Protein AF-A0AAD9X7F6-F1 (afdb_monomer_lite)

Sequence (182 aa):
VAALSLSLPFSQFPSSLPPSSQPSLPLAVQSAAVALYFRLCLRLFVFVCTKLHQLNLSLKECSMAYSQRRDFLFCNYCGTMLNMESKFVRCPLCKFKRNSKEVVGKEISYTVTAEDIRRELGLSLFDAGEDNNIVQWSKVKKACEKCQNPEMHYTTRQTRSADEGQTTHYLCPRCGYQCQES

Secondary structure (DSSP, 8-state):
------PPPP-----------S----HHHHHHHHHHHHHHHHHHHHHHHHHHHHHHHHHHHHHHHHHHTTGGGB-TTT-PBPEE-SSEEE-TTT--EEEGGGTTT-----PPPHHHHHHHTT--S--SS--S-----EEE----TTT--S-EEEEEE--S-TTSPPEEEEE-TTT--EEEE-

Radius of gyration: 34.44 Å; chains: 1; bounding box: 78×62×84 Å

Foldseek 3Di:
DDDDDDDDDDDDDDDDDDDDDDDDDDVVVVVVVVVVVVVVVVVVVVVVVVVVVVVVVVVVVVVVVVCVLPCLQADPPPRAGWDDDPFWIADPPPRDIDGVVSNPPRDDDDDQDPVNVCVVVVVPPPVPDDDPPPQPFDKDQPADPPPRDRIWTKHWADPDDPVDDIKIWIAHPPPRDIDIDD

InterPro domains:
  IPR001222 Zinc finger, TFIIS-type [PF01096] (143-178)
  IPR001222 Zinc finger, TFIIS-type [PS51133] (140-180)
  IPR001222 Zinc finger, TFIIS-type [SM00440] (142-181)
  IPR012164 DNA-directed RNA polymerase subunit/transcription factor S [PTHR11239] (72-180)
  IPR034004 Pol I subunit A12, C-terminal zinc ribbon [cd10507] (136-181)

pLDDT: mean 72.59, std 18.98, range [32.47, 93.56]

Structure (mmCIF, N/CA/C/O backbone):
data_AF-A0AAD9X7F6-F1
#
_entry.id   AF-A0AAD9X7F6-F1
#
loop_
_atom_site.group_PDB
_atom_site.id
_atom_site.type_symbol
_atom_site.label_atom_id
_atom_site.label_alt_id
_atom_site.label_comp_id
_atom_site.label_asym_id
_atom_site.label_entity_id
_atom_site.label_seq_id
_atom_site.pdbx_PDB_ins_code
_atom_site.Cartn_x
_atom_site.Cartn_y
_atom_site.Cartn_z
_atom_site.occupancy
_atom_site.B_iso_or_equiv
_atom_site.auth_seq_id
_atom_site.auth_comp_id
_atom_site.auth_asym_id
_atom_site.auth_atom_id
_atom_site.pdbx_PDB_model_num
ATOM 1 N N . VAL A 1 1 ? 14.625 6.792 22.482 1.00 40.19 1 VAL A N 1
ATOM 2 C CA . VAL A 1 1 ? 16.089 6.748 22.288 1.00 40.19 1 VAL A CA 1
ATOM 3 C C . VAL A 1 1 ? 16.418 7.697 21.153 1.00 40.19 1 VAL A C 1
ATOM 5 O O . VAL A 1 1 ? 16.114 7.388 20.015 1.00 40.19 1 VAL A O 1
ATOM 8 N N . ALA A 1 2 ? 16.906 8.887 21.482 1.00 33.12 2 ALA A N 1
ATOM 9 C CA . ALA A 1 2 ? 17.518 9.818 20.540 1.00 33.12 2 ALA A CA 1
ATOM 10 C C . ALA A 1 2 ? 18.433 10.705 21.385 1.00 33.12 2 ALA A C 1
ATOM 12 O O . ALA A 1 2 ? 17.986 11.645 22.039 1.00 33.12 2 ALA A O 1
ATOM 13 N N . ALA A 1 3 ? 19.687 10.274 21.493 1.00 36.00 3 ALA A N 1
ATOM 14 C CA . ALA A 1 3 ? 20.748 11.003 22.157 1.00 36.00 3 ALA A CA 1
ATOM 15 C C . ALA A 1 3 ? 21.242 12.089 21.197 1.00 36.00 3 ALA A C 1
ATOM 17 O O . ALA A 1 3 ? 21.675 11.779 20.091 1.00 36.00 3 ALA A O 1
ATOM 18 N N . LEU A 1 4 ? 21.166 13.349 21.615 1.00 34.50 4 LEU A N 1
ATOM 19 C CA . LEU A 1 4 ? 21.877 14.445 20.969 1.00 34.50 4 LEU A CA 1
ATOM 20 C C . LEU A 1 4 ? 23.004 14.864 21.906 1.00 34.50 4 LEU A C 1
ATOM 22 O O . LEU A 1 4 ? 22.837 15.654 22.831 1.00 34.50 4 LEU A O 1
ATOM 26 N N . SER A 1 5 ? 24.146 14.229 21.675 1.00 38.94 5 SER A N 1
ATOM 27 C CA . SER A 1 5 ? 25.458 14.586 22.186 1.00 38.94 5 SER A CA 1
ATOM 28 C C . SER A 1 5 ? 25.940 15.859 21.493 1.00 38.94 5 SER A C 1
ATOM 30 O O . SER A 1 5 ? 26.214 15.840 20.295 1.00 38.94 5 SER A O 1
ATOM 32 N N . LEU A 1 6 ? 26.074 16.948 22.246 1.00 35.12 6 LEU A N 1
ATOM 33 C CA . LEU A 1 6 ? 26.821 18.128 21.821 1.00 35.12 6 LEU A CA 1
ATOM 34 C C . LEU A 1 6 ? 27.962 18.354 22.810 1.00 35.12 6 LEU A C 1
ATOM 36 O O . LEU A 1 6 ? 27.800 18.913 23.891 1.00 35.12 6 LEU A O 1
ATOM 40 N N . SER A 1 7 ? 29.117 17.833 22.415 1.00 36.44 7 SER A N 1
ATOM 41 C CA . SER A 1 7 ? 30.441 18.150 22.931 1.00 36.44 7 SER A CA 1
ATOM 42 C C . SER A 1 7 ? 30.789 19.606 22.617 1.00 36.44 7 SER A C 1
ATOM 44 O O . SER A 1 7 ? 30.762 19.997 21.450 1.00 36.44 7 SER A O 1
ATOM 46 N N . LEU A 1 8 ? 31.156 20.387 23.633 1.00 37.31 8 LEU A N 1
ATOM 47 C CA . LEU A 1 8 ? 31.799 21.691 23.457 1.00 37.31 8 LEU A CA 1
ATOM 48 C C . LEU A 1 8 ? 33.306 21.577 23.746 1.00 37.31 8 LEU A C 1
ATOM 50 O O . LEU A 1 8 ? 33.693 20.825 24.645 1.00 37.31 8 LEU A O 1
ATOM 54 N N . PRO A 1 9 ? 34.158 22.275 22.974 1.00 42.06 9 PRO A N 1
ATOM 55 C CA . PRO A 1 9 ? 35.596 22.059 22.975 1.00 42.06 9 PRO A CA 1
ATOM 56 C C . PRO A 1 9 ? 36.313 22.797 24.113 1.00 42.06 9 PRO A C 1
ATOM 58 O O . PRO A 1 9 ? 35.960 23.907 24.504 1.00 42.06 9 PRO A O 1
ATOM 61 N N . PHE A 1 10 ? 37.379 22.157 24.591 1.00 34.22 10 PHE A N 1
ATOM 62 C CA . PHE A 1 10 ? 38.473 22.758 25.347 1.00 34.22 10 PHE A CA 1
ATOM 63 C C . PHE A 1 10 ? 39.128 23.892 24.543 1.00 34.22 10 PHE A C 1
ATOM 65 O O . PHE A 1 10 ? 39.616 23.649 23.441 1.00 34.22 10 PHE A O 1
ATOM 72 N N . SER A 1 11 ? 39.267 25.083 25.126 1.00 38.53 11 SER A N 1
ATOM 73 C CA . SER A 1 11 ? 40.324 26.020 24.727 1.00 38.53 11 SER A CA 1
ATOM 74 C C . SER A 1 11 ? 40.714 26.959 25.873 1.00 38.53 11 SER A C 1
ATOM 76 O O . SER A 1 11 ? 40.018 27.919 26.183 1.00 38.53 11 SER A O 1
ATOM 78 N N . GLN A 1 12 ? 41.843 26.606 26.490 1.00 37.75 12 GLN A N 1
ATOM 79 C CA . GLN A 1 12 ? 42.979 27.468 26.836 1.00 37.75 12 GLN A CA 1
ATOM 80 C C . GLN A 1 12 ? 42.721 28.813 27.540 1.00 37.75 12 GLN A C 1
ATOM 82 O O . GLN A 1 12 ? 42.349 29.818 26.943 1.00 37.75 12 GLN A O 1
ATOM 87 N N . PHE A 1 13 ? 43.103 28.822 28.819 1.00 32.47 13 PHE A N 1
ATOM 88 C CA . PHE A 1 13 ? 43.502 30.000 29.585 1.00 32.47 13 PHE A CA 1
ATOM 89 C C . PHE A 1 13 ? 44.771 30.648 29.004 1.00 32.47 13 PHE A C 1
ATOM 91 O O . PHE A 1 13 ? 45.743 29.934 28.747 1.00 32.47 13 PHE A O 1
ATOM 98 N N . PRO A 1 14 ? 44.844 31.987 28.968 1.00 39.00 14 PRO A N 1
ATOM 99 C CA . PRO A 1 14 ? 46.086 32.712 29.167 1.00 39.00 14 PRO A CA 1
ATOM 100 C C . PRO A 1 14 ? 46.099 33.379 30.549 1.00 39.00 14 PRO A C 1
ATOM 102 O O . PRO A 1 14 ? 45.192 34.104 30.954 1.00 39.00 14 PRO A O 1
ATOM 105 N N . SER A 1 15 ? 47.167 33.090 31.276 1.00 39.50 15 SER A N 1
ATOM 106 C CA . SER A 1 15 ? 47.552 33.635 32.569 1.00 39.50 15 SER A CA 1
ATOM 107 C C . SER A 1 15 ? 48.220 35.005 32.431 1.00 39.50 15 SER A C 1
ATOM 109 O O . SER A 1 15 ? 49.325 35.068 31.900 1.00 39.50 15 SER A O 1
ATOM 111 N N . SER A 1 16 ? 47.608 36.062 32.976 1.00 37.16 16 SER A N 1
ATOM 112 C CA . SER A 1 16 ? 48.306 37.258 33.494 1.00 37.16 16 SER A CA 1
ATOM 113 C C . SER A 1 16 ? 47.319 38.261 34.121 1.00 37.16 16 SER A C 1
ATOM 115 O O . SER A 1 16 ? 46.460 38.801 33.429 1.00 37.16 16 SER A O 1
ATOM 117 N N . LEU A 1 17 ? 47.460 38.509 35.429 1.00 40.25 17 LEU A N 1
ATOM 118 C CA . LEU A 1 17 ? 46.840 39.607 36.202 1.00 40.25 17 LEU A CA 1
ATOM 119 C C . LEU A 1 17 ? 47.491 40.966 35.851 1.00 40.25 17 LEU A C 1
ATOM 121 O O . LEU A 1 17 ? 48.643 40.966 35.412 1.00 40.25 17 LEU A O 1
ATOM 125 N N . PRO A 1 18 ? 46.815 42.118 36.073 1.00 41.84 18 PRO A N 1
ATOM 126 C CA . PRO A 1 18 ? 47.094 42.892 37.299 1.00 41.84 18 PRO A CA 1
ATOM 127 C C . PRO A 1 18 ? 45.827 43.619 37.853 1.00 41.84 18 PRO A C 1
ATOM 129 O O . PRO A 1 18 ? 44.713 43.257 37.481 1.00 41.84 18 PRO A O 1
ATOM 132 N N . PRO A 1 19 ? 45.937 44.503 38.866 1.00 42.72 19 PRO A N 1
ATOM 133 C CA . PRO A 1 19 ? 45.324 44.338 40.175 1.00 42.72 19 PRO A CA 1
ATOM 134 C C . PRO A 1 19 ? 43.917 44.945 40.297 1.00 42.72 19 PRO A C 1
ATOM 136 O O . PRO A 1 19 ? 43.523 45.888 39.618 1.00 42.72 19 PRO A O 1
ATOM 139 N N . SER A 1 20 ? 43.187 44.391 41.257 1.00 38.03 20 SER A N 1
ATOM 140 C CA . SER A 1 20 ? 41.854 44.768 41.709 1.00 38.03 20 SER A CA 1
ATOM 141 C C . SER A 1 20 ? 41.749 46.207 42.218 1.00 38.03 20 SER A C 1
ATOM 143 O O . SER A 1 20 ? 42.432 46.581 43.173 1.00 38.03 20 SER A O 1
ATOM 145 N N . SER A 1 21 ? 40.781 46.953 41.692 1.00 41.69 21 SER A N 1
ATOM 146 C CA . SER A 1 21 ? 40.230 48.133 42.363 1.00 41.69 21 SER A CA 1
ATOM 147 C C . SER A 1 21 ? 38.784 48.406 41.942 1.00 41.69 21 SER A C 1
ATOM 149 O O . SER A 1 21 ? 38.519 49.416 41.309 1.00 41.69 21 SER A O 1
ATOM 151 N N . GLN A 1 22 ? 37.823 47.547 42.317 1.00 41.84 22 GLN A N 1
ATOM 152 C CA . GLN A 1 22 ? 36.401 47.935 42.372 1.00 41.84 22 GLN A CA 1
ATOM 153 C C . GLN A 1 22 ? 35.640 47.228 43.515 1.00 41.84 22 GLN A C 1
ATOM 155 O O . GLN A 1 22 ? 35.986 46.102 43.877 1.00 41.84 22 GLN A O 1
ATOM 160 N N . PRO A 1 23 ? 34.654 47.915 44.129 1.00 41.88 23 PRO A N 1
ATOM 161 C CA . PRO A 1 23 ? 34.124 47.600 45.452 1.00 41.88 23 PRO A CA 1
ATOM 162 C C . PRO A 1 23 ? 33.191 46.386 45.445 1.00 41.88 23 PRO A C 1
ATOM 164 O O . PRO A 1 23 ? 32.301 46.256 44.605 1.00 41.88 23 PRO A O 1
ATOM 167 N N . SER A 1 24 ? 33.369 45.510 46.431 1.00 45.00 24 SER A N 1
ATOM 168 C CA . SER A 1 24 ? 32.484 44.386 46.713 1.00 45.00 24 SER A CA 1
ATOM 169 C C . SER A 1 24 ? 31.128 44.887 47.221 1.00 45.00 24 SER A C 1
ATOM 171 O O . SER A 1 24 ? 31.001 45.399 48.332 1.00 45.00 24 SER A O 1
ATOM 173 N N . LEU A 1 25 ? 30.084 44.710 46.408 1.00 49.94 25 LEU A N 1
ATOM 174 C CA . LEU A 1 25 ? 28.703 44.732 46.894 1.00 49.94 25 LEU A CA 1
ATOM 175 C C . LEU A 1 25 ? 28.540 43.662 47.996 1.00 49.94 25 LEU A C 1
ATOM 177 O O . LEU A 1 25 ? 29.095 42.568 47.863 1.00 49.94 25 LEU A O 1
ATOM 181 N N . PRO A 1 26 ? 27.804 43.945 49.087 1.00 48.53 26 PRO A N 1
ATOM 182 C CA . PRO A 1 26 ? 27.722 43.047 50.234 1.00 48.53 26 PRO A CA 1
ATOM 183 C C . PRO A 1 26 ? 27.122 41.689 49.837 1.00 48.53 26 PRO A C 1
ATOM 185 O O . PRO A 1 26 ? 26.085 41.636 49.173 1.00 48.53 26 PRO A O 1
ATOM 188 N N . LEU A 1 27 ? 27.744 40.591 50.292 1.00 52.31 27 LEU A N 1
ATOM 189 C CA . LEU A 1 27 ? 27.362 39.194 49.995 1.00 52.31 27 LEU A CA 1
ATOM 190 C C . LEU A 1 27 ? 25.858 38.894 50.191 1.00 52.31 27 LEU A C 1
ATOM 192 O O . LEU A 1 27 ? 25.305 38.023 49.520 1.00 52.31 27 LEU A O 1
ATOM 196 N N . ALA A 1 28 ? 25.179 39.623 51.083 1.00 52.12 28 ALA A N 1
ATOM 197 C CA . ALA A 1 28 ? 23.743 39.486 51.332 1.00 52.12 28 ALA A CA 1
ATOM 198 C C . ALA A 1 28 ? 22.863 39.890 50.129 1.00 52.12 28 ALA A C 1
ATOM 200 O O . ALA A 1 28 ? 21.786 39.333 49.927 1.00 52.12 28 ALA A O 1
ATOM 201 N N . VAL A 1 29 ? 23.317 40.836 49.301 1.00 52.75 29 VAL A N 1
ATOM 202 C CA . VAL A 1 29 ? 22.589 41.278 48.099 1.00 52.75 29 VAL A CA 1
ATOM 203 C C . VAL A 1 29 ? 22.762 40.263 46.964 1.00 52.75 29 VAL A C 1
ATOM 205 O O . VAL A 1 29 ? 21.818 40.001 46.220 1.00 52.75 29 VAL A O 1
ATOM 208 N N . GLN A 1 30 ? 23.928 39.612 46.881 1.00 53.41 30 GLN A N 1
ATOM 209 C CA . GLN A 1 30 ? 24.176 38.513 45.942 1.00 53.41 30 GLN A CA 1
ATOM 210 C C . GLN A 1 30 ? 23.334 37.272 46.269 1.00 53.41 30 GLN A C 1
ATOM 212 O O . GLN A 1 30 ? 22.772 36.674 45.354 1.00 53.41 30 GLN A O 1
ATOM 217 N N . SER A 1 31 ? 23.158 36.912 47.545 1.00 60.72 31 SER A N 1
ATOM 218 C CA . SER A 1 31 ? 22.331 35.755 47.922 1.00 60.72 31 SER A CA 1
ATOM 219 C C . SER A 1 31 ? 20.836 35.977 47.655 1.00 60.72 31 SER A C 1
ATOM 221 O O . SER A 1 31 ? 20.163 35.079 47.146 1.00 60.72 31 SER A O 1
ATOM 223 N N . ALA A 1 32 ? 20.318 37.183 47.915 1.00 68.31 32 ALA A N 1
ATOM 224 C CA . ALA A 1 32 ? 18.931 37.541 47.621 1.00 68.31 32 ALA A CA 1
ATOM 225 C C . ALA A 1 32 ? 18.649 37.592 46.110 1.00 68.31 32 ALA A C 1
ATOM 227 O O . ALA A 1 32 ? 17.613 37.095 45.662 1.00 68.31 32 ALA A O 1
ATOM 228 N N . ALA A 1 33 ? 19.578 38.131 45.314 1.00 71.56 33 ALA A N 1
ATOM 229 C CA . ALA A 1 33 ? 19.471 38.162 43.856 1.00 71.56 33 ALA A CA 1
ATOM 230 C C . ALA A 1 33 ? 19.504 36.750 43.245 1.00 71.56 33 ALA A C 1
ATOM 232 O O . ALA A 1 33 ? 18.682 36.439 42.385 1.00 71.56 33 ALA A O 1
ATOM 233 N N . VAL A 1 34 ? 20.381 35.867 43.737 1.00 71.94 34 VAL A N 1
ATOM 234 C CA . VAL A 1 34 ? 20.437 34.454 43.318 1.00 71.94 34 VAL A CA 1
ATOM 235 C C . VAL A 1 34 ? 19.161 33.708 43.720 1.00 71.94 34 VAL A C 1
ATOM 237 O O . VAL A 1 34 ? 18.616 32.950 42.919 1.00 71.94 34 VAL A O 1
ATOM 240 N N . ALA A 1 35 ? 18.621 33.962 44.915 1.00 76.00 35 ALA A N 1
ATOM 241 C CA . ALA A 1 35 ? 17.360 33.367 45.359 1.00 76.00 35 ALA A CA 1
ATOM 242 C C . ALA A 1 35 ? 16.155 33.850 44.531 1.00 76.00 35 ALA A C 1
ATOM 244 O O . ALA A 1 35 ? 15.277 33.052 44.192 1.00 76.00 35 ALA A O 1
ATOM 245 N N . LEU A 1 36 ? 16.106 35.138 44.175 1.00 78.88 36 LEU A N 1
ATOM 246 C CA . LEU A 1 36 ? 15.085 35.698 43.285 1.00 78.88 36 LEU A CA 1
ATOM 247 C C . LEU A 1 36 ? 15.202 35.125 41.873 1.00 78.88 36 LEU A C 1
ATOM 249 O O . LEU A 1 36 ? 14.186 34.721 41.310 1.00 78.88 36 LEU A O 1
ATOM 253 N N . TYR A 1 37 ? 16.420 35.017 41.339 1.00 78.06 37 TYR A N 1
ATOM 254 C CA . TYR A 1 37 ? 16.684 34.403 40.040 1.00 78.06 37 TYR A CA 1
ATOM 255 C C . TYR A 1 37 ? 16.233 32.938 40.018 1.00 78.06 37 TYR A C 1
ATOM 257 O O . TYR A 1 37 ? 15.476 32.539 39.137 1.00 78.06 37 TYR A O 1
ATOM 265 N N . PHE A 1 38 ? 16.581 32.160 41.047 1.00 79.88 38 PHE A N 1
ATOM 266 C CA . PHE A 1 38 ? 16.158 30.764 41.173 1.00 79.88 38 PHE A CA 1
ATOM 267 C C . PHE A 1 38 ? 14.630 30.624 41.261 1.00 79.88 38 PHE A C 1
ATOM 269 O O . PHE A 1 38 ? 14.042 29.776 40.591 1.00 79.88 38 PHE A O 1
ATOM 276 N N . ARG A 1 39 ? 13.955 31.494 42.027 1.00 81.56 39 ARG A N 1
ATOM 277 C CA . ARG A 1 39 ? 12.483 31.530 42.104 1.00 81.56 39 ARG A CA 1
ATOM 278 C C . ARG A 1 39 ? 11.840 31.897 40.766 1.00 81.56 39 ARG A C 1
ATOM 280 O O . ARG A 1 39 ? 10.808 31.319 40.421 1.00 81.56 39 ARG A O 1
ATOM 287 N N . LEU A 1 40 ? 12.426 32.833 40.020 1.00 80.69 40 LEU A N 1
ATOM 288 C CA . LEU A 1 40 ? 11.941 33.226 38.698 1.00 80.69 40 LEU A CA 1
ATOM 289 C C . LEU A 1 40 ? 12.101 32.077 37.696 1.00 80.69 40 LEU A C 1
ATOM 291 O O . LEU A 1 40 ? 11.135 31.719 37.027 1.00 80.69 40 LEU A O 1
ATOM 295 N N . CYS A 1 41 ? 13.279 31.447 37.656 1.00 82.19 41 CYS A N 1
ATOM 296 C CA . CYS A 1 41 ? 13.564 30.291 36.809 1.00 82.19 41 CYS A CA 1
ATOM 297 C C . CYS A 1 41 ? 12.644 29.110 37.122 1.00 82.19 41 CYS A C 1
ATOM 299 O O . CYS 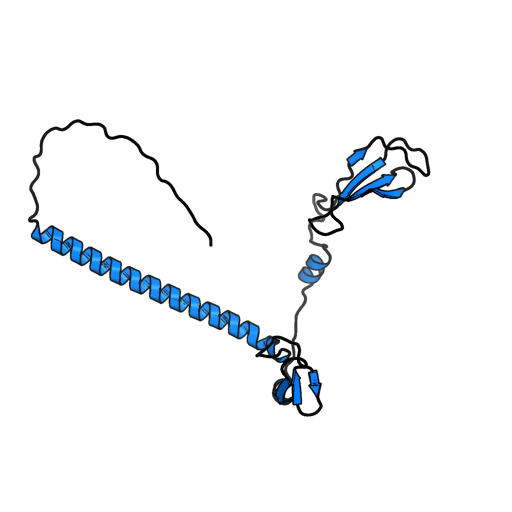A 1 41 ? 12.113 28.502 36.199 1.00 82.19 41 CYS A O 1
ATOM 301 N N . LEU A 1 42 ? 12.389 28.815 38.401 1.00 82.31 42 LEU A N 1
ATOM 302 C CA . LEU A 1 42 ? 11.475 27.742 38.790 1.00 82.31 42 LEU A CA 1
ATOM 303 C C . LEU A 1 42 ? 10.033 28.041 38.354 1.00 82.31 42 LEU A C 1
ATOM 305 O O . LEU A 1 42 ? 9.352 27.159 37.840 1.00 82.31 42 LEU A O 1
ATOM 309 N N . ARG A 1 43 ? 9.571 29.291 38.495 1.00 83.81 43 ARG A N 1
ATOM 310 C CA . ARG A 1 43 ? 8.245 29.708 38.006 1.00 83.81 43 ARG A CA 1
ATOM 311 C C . ARG A 1 43 ? 8.132 29.613 36.487 1.00 83.81 43 ARG A C 1
ATOM 313 O O . ARG A 1 43 ? 7.134 29.090 35.998 1.00 83.81 43 ARG A O 1
ATOM 320 N N . LEU A 1 44 ? 9.146 30.071 35.754 1.00 82.12 44 LEU A N 1
ATOM 321 C CA . LEU A 1 44 ? 9.217 29.932 34.298 1.00 82.12 44 LEU A CA 1
ATOM 322 C C . LEU A 1 44 ? 9.227 28.459 33.881 1.00 82.12 44 LEU A C 1
ATOM 324 O O . LEU A 1 44 ? 8.473 28.082 32.990 1.00 82.12 44 LEU A O 1
ATOM 328 N N . PHE A 1 45 ? 10.002 27.613 34.559 1.00 83.00 45 PHE A N 1
ATOM 329 C CA . PHE A 1 45 ? 10.058 26.180 34.285 1.00 83.00 45 PHE A CA 1
ATOM 330 C C . PHE A 1 45 ? 8.699 25.503 34.501 1.00 83.00 45 PHE A C 1
ATOM 332 O O . PHE A 1 45 ? 8.226 24.785 33.623 1.00 83.00 45 PHE A O 1
ATOM 339 N N . VAL A 1 46 ? 8.023 25.777 35.622 1.00 83.06 46 VAL A N 1
ATOM 340 C CA . VAL A 1 46 ? 6.677 25.244 35.898 1.00 83.06 46 VAL A CA 1
ATOM 341 C C . VAL A 1 46 ? 5.658 25.756 34.873 1.00 83.06 46 VAL A C 1
ATOM 343 O O . VAL A 1 46 ? 4.835 24.978 34.389 1.00 83.06 46 VAL A O 1
ATOM 346 N N . PHE A 1 47 ? 5.722 27.032 34.482 1.00 85.12 47 PHE A N 1
ATOM 347 C CA . PHE A 1 47 ? 4.838 27.607 33.462 1.00 85.12 47 PHE A CA 1
ATOM 348 C C . PHE A 1 47 ? 5.043 26.972 32.078 1.00 85.12 47 PHE A C 1
ATOM 350 O O . PHE A 1 47 ? 4.080 26.583 31.419 1.00 85.12 47 PHE A O 1
ATOM 357 N N . VAL A 1 48 ? 6.296 26.808 31.650 1.00 81.81 48 VAL A N 1
ATOM 358 C CA . VAL A 1 48 ? 6.644 26.133 30.393 1.00 81.81 48 VAL A CA 1
ATOM 359 C C . VAL A 1 48 ? 6.171 24.679 30.435 1.00 81.81 48 VAL A C 1
ATOM 361 O O . VAL A 1 48 ? 5.479 24.239 29.522 1.00 81.81 48 VAL A O 1
ATOM 364 N N . CYS A 1 49 ? 6.445 23.954 31.521 1.00 76.81 49 CYS A N 1
ATOM 365 C CA . CYS A 1 49 ? 6.075 22.546 31.663 1.00 76.81 49 CYS A CA 1
ATOM 366 C C . CYS A 1 49 ? 4.549 22.341 31.658 1.00 76.81 49 CYS A C 1
ATOM 368 O O . CYS A 1 49 ? 4.039 21.464 30.964 1.00 76.81 49 CYS A O 1
ATOM 370 N N . THR A 1 50 ? 3.795 23.199 32.353 1.00 77.06 50 THR A N 1
ATOM 371 C CA . THR A 1 50 ? 2.320 23.163 32.343 1.00 77.06 50 THR A CA 1
ATOM 372 C C . THR A 1 50 ? 1.733 23.515 30.979 1.00 77.06 50 THR A C 1
ATOM 374 O O . THR A 1 50 ? 0.788 22.856 30.545 1.00 77.06 50 THR A O 1
ATOM 377 N N . LYS A 1 51 ? 2.304 24.483 30.250 1.00 82.31 51 LYS A N 1
ATOM 378 C CA . LYS A 1 51 ? 1.886 24.791 28.872 1.00 82.31 51 LYS A CA 1
ATOM 379 C C . LYS A 1 51 ? 2.218 23.669 27.889 1.00 82.31 51 LYS A C 1
ATOM 381 O O . LYS A 1 51 ? 1.365 23.336 27.072 1.00 82.31 51 LYS A O 1
ATOM 386 N N . LEU A 1 52 ? 3.391 23.045 27.999 1.00 68.06 52 LEU A N 1
ATOM 387 C CA . LEU A 1 52 ? 3.751 21.849 27.226 1.00 68.06 52 LEU A CA 1
ATOM 388 C C . LEU A 1 52 ? 2.815 20.676 27.529 1.00 68.06 52 LEU A C 1
ATOM 390 O O . LEU A 1 52 ? 2.416 19.960 26.612 1.00 68.06 52 LEU A O 1
ATOM 394 N N . HIS A 1 53 ? 2.433 20.483 28.791 1.00 73.50 53 HIS A N 1
ATOM 395 C CA . HIS A 1 53 ? 1.478 19.449 29.182 1.00 73.50 53 HIS A CA 1
ATOM 396 C C . HIS A 1 53 ? 0.087 19.719 28.593 1.00 73.50 53 HIS A C 1
ATOM 398 O O . HIS A 1 53 ? -0.486 18.836 27.966 1.00 73.50 53 HIS A O 1
ATOM 404 N N . GLN A 1 54 ? -0.414 20.953 28.701 1.00 69.94 54 GLN A N 1
ATOM 405 C CA . GLN A 1 54 ? -1.691 21.381 28.112 1.00 69.94 54 GLN A CA 1
ATOM 406 C C . GLN A 1 54 ? -1.720 21.224 26.582 1.00 69.94 54 GLN A C 1
ATOM 408 O O . GLN A 1 54 ? -2.686 20.697 26.036 1.00 69.94 54 GLN A O 1
ATOM 413 N N . LEU A 1 55 ? -0.644 21.602 25.882 1.00 65.88 55 LEU A N 1
ATOM 414 C CA . LEU A 1 55 ? -0.518 21.391 24.434 1.00 65.88 55 LEU A CA 1
ATOM 415 C C . LEU A 1 55 ? -0.521 19.899 24.069 1.00 65.88 55 LEU A C 1
ATOM 417 O O . LEU A 1 55 ? -1.175 19.505 23.107 1.00 65.88 55 LEU A O 1
ATOM 421 N N . ASN A 1 56 ? 0.157 19.057 24.854 1.00 63.44 56 ASN A N 1
ATOM 422 C CA . ASN A 1 56 ? 0.135 17.607 24.660 1.00 63.44 56 ASN A CA 1
ATOM 423 C C . ASN A 1 56 ? -1.249 16.996 24.921 1.00 63.44 56 ASN A C 1
ATOM 425 O O . ASN A 1 56 ? -1.645 16.096 24.183 1.00 63.44 56 ASN A O 1
ATOM 429 N N . LEU A 1 57 ? -1.989 17.460 25.937 1.00 58.84 57 LEU A N 1
ATOM 430 C CA . LEU A 1 57 ? -3.375 17.032 26.155 1.00 58.84 57 LEU A CA 1
ATOM 431 C C . LEU A 1 57 ? -4.255 17.417 24.967 1.00 58.84 57 LEU A C 1
ATOM 433 O O . LEU A 1 57 ? -4.940 16.555 24.432 1.00 58.84 57 LEU A O 1
ATOM 437 N N . SER A 1 58 ? -4.161 18.659 24.492 1.00 58.78 58 SER A N 1
ATOM 438 C CA . SER A 1 58 ? -4.944 19.137 23.348 1.00 58.78 58 SER A CA 1
ATOM 439 C C . SER A 1 58 ? -4.630 18.374 22.051 1.00 58.78 58 SER A C 1
ATOM 441 O O . SER A 1 58 ? -5.541 17.992 21.319 1.00 58.78 58 SER A O 1
ATOM 443 N N . LEU A 1 59 ? -3.355 18.066 21.782 1.00 57.84 59 LEU A N 1
ATOM 444 C CA . LEU A 1 59 ? -2.958 17.230 20.641 1.00 57.84 59 LEU A CA 1
ATOM 445 C C . LEU A 1 59 ? -3.484 15.793 20.762 1.00 57.84 59 LEU A C 1
ATOM 447 O O . LEU A 1 59 ? -3.925 15.214 19.767 1.00 57.84 59 LEU A O 1
ATOM 451 N N . LYS A 1 60 ? -3.478 15.219 21.972 1.00 55.75 60 LYS A N 1
ATOM 452 C CA . LYS A 1 60 ? -4.071 13.900 22.235 1.00 55.75 60 LYS A CA 1
ATOM 453 C C . LYS A 1 60 ? -5.584 13.916 22.047 1.00 55.75 60 LYS A C 1
ATOM 455 O O . LYS A 1 60 ? -6.104 13.021 21.394 1.00 55.75 60 LYS A O 1
ATOM 460 N N . GLU A 1 61 ? -6.279 14.933 22.544 1.00 55.34 61 GLU A N 1
ATOM 461 C CA . GLU A 1 61 ? -7.726 15.099 22.366 1.00 55.34 61 GLU A CA 1
ATOM 462 C C . GLU A 1 61 ? -8.100 15.259 20.887 1.00 55.34 61 GLU A C 1
ATOM 464 O O . GLU A 1 61 ? -9.041 14.620 20.421 1.00 55.34 61 GLU A O 1
ATOM 469 N N . CYS A 1 62 ? -7.322 16.029 20.121 1.00 48.28 62 CYS A N 1
ATOM 470 C CA . CYS A 1 62 ? -7.527 16.214 18.684 1.00 48.28 62 CYS A CA 1
ATOM 471 C C . CYS A 1 62 ? -7.306 14.907 17.895 1.00 48.28 62 CYS A C 1
ATOM 473 O O . CYS A 1 62 ? -8.122 14.539 17.047 1.00 48.28 62 CYS A O 1
ATOM 475 N N . SER A 1 63 ? -6.253 14.153 18.234 1.00 47.31 63 SER A N 1
ATOM 476 C CA . SER A 1 63 ? -5.984 12.823 17.669 1.00 47.31 63 SER A CA 1
ATOM 477 C C . SER A 1 63 ? -7.095 11.818 18.009 1.00 47.31 63 SER A C 1
ATOM 479 O O . SER A 1 63 ? -7.608 11.121 17.131 1.00 47.31 63 SER A O 1
ATOM 481 N N . MET A 1 64 ? -7.554 11.805 19.264 1.00 49.72 64 MET A N 1
ATOM 482 C CA . MET A 1 64 ? -8.637 10.930 19.719 1.00 49.72 64 MET A CA 1
ATOM 483 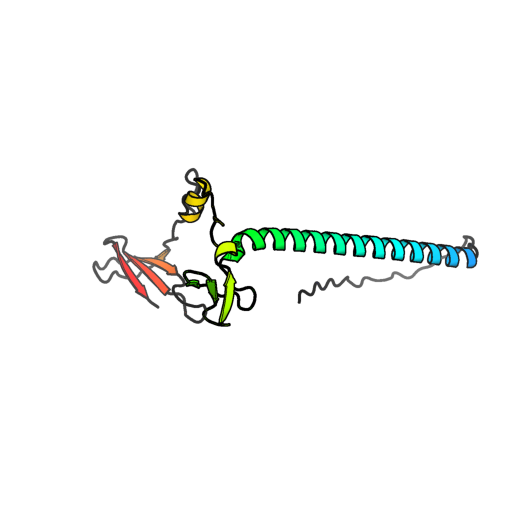C C . MET A 1 64 ? -9.980 11.276 19.065 1.00 49.72 64 MET A C 1
ATOM 485 O O . MET A 1 64 ? -10.712 10.366 18.678 1.00 49.72 64 MET A O 1
ATOM 489 N N . ALA A 1 65 ? -10.296 12.559 18.872 1.00 49.25 65 ALA A N 1
ATOM 490 C CA . ALA A 1 65 ? -11.522 12.993 18.202 1.00 49.25 65 ALA A CA 1
ATOM 491 C C . ALA A 1 65 ? -11.546 12.622 16.707 1.00 49.25 65 ALA A C 1
ATOM 493 O O . ALA A 1 65 ? -12.602 12.281 16.167 1.00 49.25 65 ALA A O 1
ATOM 494 N N . TYR A 1 66 ? -10.387 12.646 16.039 1.00 52.06 66 TYR A N 1
ATOM 495 C CA . TYR A 1 66 ? -10.252 12.231 14.641 1.00 52.06 66 TYR A CA 1
ATOM 496 C C . TYR A 1 66 ? -10.371 10.705 14.467 1.00 52.06 66 TYR A C 1
ATOM 498 O O . TYR A 1 66 ? -10.998 10.241 13.513 1.00 52.06 66 TYR A O 1
ATOM 506 N N . SER A 1 67 ? -9.844 9.929 15.420 1.00 52.34 67 SER A N 1
ATOM 507 C CA . SER A 1 67 ? -9.972 8.463 15.462 1.00 52.34 67 SER A CA 1
ATOM 508 C C . SER A 1 67 ? -11.429 8.031 15.706 1.00 52.34 67 SER A C 1
ATOM 510 O O . SER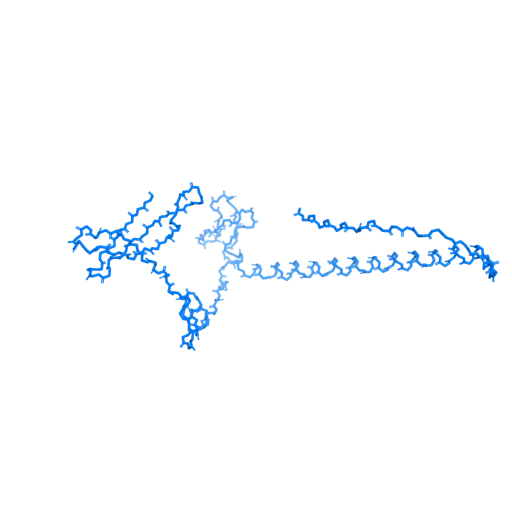 A 1 67 ? -12.006 7.238 14.956 1.00 52.34 67 SER A O 1
ATOM 512 N N . GLN A 1 68 ? -12.109 8.674 16.664 1.00 55.44 68 GLN A N 1
ATOM 513 C CA . GLN A 1 68 ? -13.473 8.313 17.074 1.00 55.44 68 GLN A CA 1
ATOM 514 C C . GLN A 1 68 ? -14.529 8.376 15.955 1.00 55.44 68 GLN A C 1
ATOM 516 O O . GLN A 1 68 ? -15.523 7.650 16.026 1.00 55.44 68 GLN A O 1
ATOM 521 N N . ARG A 1 69 ? -14.339 9.187 14.901 1.00 59.75 69 ARG A N 1
ATOM 522 C CA . ARG A 1 69 ? -15.290 9.246 13.771 1.00 59.75 69 ARG A CA 1
ATOM 523 C C . ARG A 1 69 ? -15.262 8.014 12.863 1.00 59.75 69 ARG A C 1
ATOM 525 O O . ARG A 1 69 ? -16.242 7.790 12.161 1.00 59.75 69 ARG A O 1
ATOM 532 N N . ARG A 1 70 ? -14.186 7.219 12.857 1.00 64.75 70 ARG A N 1
ATOM 533 C CA . ARG A 1 70 ? -14.021 6.077 11.929 1.00 64.75 70 ARG A CA 1
ATOM 534 C C . ARG A 1 70 ? -13.823 4.729 12.621 1.00 64.75 70 ARG A C 1
ATOM 536 O O . ARG A 1 70 ? -13.984 3.691 11.986 1.00 64.75 70 ARG A O 1
ATOM 543 N N . ASP A 1 71 ? -13.600 4.725 13.933 1.00 77.88 71 ASP A N 1
ATOM 544 C CA . ASP A 1 71 ? -13.318 3.496 14.686 1.00 77.88 71 ASP A CA 1
ATOM 545 C C . ASP A 1 71 ? -14.561 2.671 15.051 1.00 77.88 71 ASP A C 1
ATOM 547 O O . ASP A 1 71 ? -14.470 1.581 15.619 1.00 77.88 71 ASP A O 1
ATOM 551 N N . PHE A 1 72 ? -15.755 3.138 14.676 1.00 83.38 72 PHE A N 1
ATOM 552 C CA . PHE A 1 72 ? -17.015 2.443 14.944 1.00 83.38 72 PHE A CA 1
ATOM 553 C C . PHE A 1 72 ? -17.171 1.120 14.175 1.00 83.38 72 PHE A C 1
ATOM 555 O O . PHE A 1 72 ? -18.169 0.432 14.376 1.00 83.38 72 PHE A O 1
ATOM 562 N N . LEU A 1 73 ? -16.212 0.748 13.322 1.00 87.44 73 LEU A N 1
ATOM 563 C CA . LEU A 1 73 ? -16.126 -0.560 12.663 1.00 87.44 73 LEU A CA 1
ATOM 564 C C . LEU A 1 73 ? -15.145 -1.514 13.357 1.00 87.44 73 LEU A C 1
ATOM 566 O O . LEU A 1 73 ? -15.208 -2.718 13.129 1.00 87.44 73 LEU A O 1
ATOM 570 N N . PHE A 1 74 ? -14.312 -1.022 14.275 1.00 89.94 74 PHE A N 1
ATOM 571 C CA . PHE A 1 74 ? -13.276 -1.808 14.945 1.00 89.94 74 PHE A CA 1
ATOM 572 C C . PHE A 1 74 ? -13.631 -2.115 16.402 1.00 89.94 74 PHE A C 1
ATOM 574 O O . PHE A 1 74 ? -14.501 -1.485 17.013 1.00 89.94 74 PHE A O 1
ATOM 581 N N . CYS A 1 75 ? -12.988 -3.144 16.949 1.00 89.31 75 CYS A N 1
ATOM 582 C CA . CYS A 1 75 ? -13.101 -3.529 18.347 1.00 89.31 75 CYS A CA 1
ATOM 583 C C . CYS A 1 75 ? -12.200 -2.669 19.238 1.00 89.31 75 CYS A C 1
ATOM 585 O O . CYS A 1 75 ? -10.987 -2.683 19.059 1.00 89.31 75 CYS A O 1
ATOM 587 N N . ASN A 1 76 ? -12.753 -2.068 20.294 1.00 86.44 76 ASN A N 1
ATOM 588 C CA . ASN A 1 76 ? -11.978 -1.258 21.249 1.00 86.44 76 ASN A CA 1
ATOM 589 C C . ASN A 1 76 ? -10.900 -2.050 22.014 1.00 86.44 76 ASN A C 1
ATOM 591 O O . ASN A 1 76 ? -9.933 -1.470 22.487 1.00 86.44 76 ASN A O 1
ATOM 595 N N . TYR A 1 77 ? -11.071 -3.368 22.151 1.00 87.25 77 TYR A N 1
ATOM 596 C CA . TYR A 1 77 ? -10.139 -4.216 22.905 1.00 87.25 77 TYR A CA 1
ATOM 597 C C . TYR A 1 77 ? -8.997 -4.807 22.073 1.00 87.25 77 TYR A C 1
ATOM 599 O O . TYR A 1 77 ? -7.888 -4.932 22.573 1.00 87.25 77 TYR A O 1
ATOM 607 N N . CYS A 1 78 ? -9.264 -5.223 20.834 1.00 89.44 78 CYS A N 1
ATOM 608 C CA . CYS A 1 78 ? -8.302 -5.981 20.023 1.00 89.44 78 CYS A CA 1
ATOM 609 C C . CYS A 1 78 ? -8.029 -5.367 18.644 1.00 89.44 78 CYS A C 1
ATOM 611 O O . CYS A 1 78 ? -7.261 -5.934 17.875 1.00 89.44 78 CYS A O 1
ATOM 613 N N . GLY A 1 79 ? -8.681 -4.255 18.292 1.00 86.88 79 GLY A N 1
ATOM 614 C CA . GLY A 1 79 ? -8.508 -3.590 16.998 1.00 86.88 79 GLY A CA 1
ATOM 615 C C . GLY A 1 79 ? -9.057 -4.361 15.792 1.00 86.88 79 GLY A C 1
ATOM 616 O O . GLY A 1 79 ? -8.972 -3.871 14.673 1.00 86.88 79 GLY A O 1
ATOM 617 N N . THR A 1 80 ? -9.642 -5.549 15.971 1.00 90.06 80 THR A N 1
ATOM 618 C CA . THR A 1 80 ? -10.207 -6.325 14.856 1.00 90.06 80 THR A CA 1
ATOM 619 C C . THR A 1 80 ? -11.481 -5.686 14.321 1.00 90.06 80 THR A C 1
ATOM 621 O O . THR A 1 80 ? -12.306 -5.197 15.098 1.00 90.06 80 THR A O 1
ATOM 624 N N . MET A 1 81 ? -11.672 -5.745 13.002 1.00 90.56 81 MET A N 1
ATOM 625 C CA . MET A 1 81 ? -12.923 -5.355 12.357 1.00 90.56 81 MET A CA 1
ATOM 626 C C . MET A 1 81 ? -14.084 -6.196 12.903 1.00 90.56 81 MET A C 1
ATOM 628 O O . MET A 1 81 ? -13.981 -7.419 13.036 1.00 90.56 81 MET A O 1
ATOM 632 N N . LEU A 1 82 ? -15.177 -5.536 13.276 1.00 90.06 82 LEU A N 1
ATOM 633 C CA . LEU A 1 82 ? -16.336 -6.220 13.823 1.00 90.06 82 LEU A CA 1
ATOM 634 C C . LEU A 1 82 ? -17.253 -6.755 12.726 1.00 90.06 82 LEU A C 1
ATOM 636 O O . LEU A 1 82 ? -17.429 -6.129 11.685 1.00 90.06 82 LEU A O 1
ATOM 640 N N . ASN A 1 83 ? -17.897 -7.884 13.012 1.00 89.50 83 ASN A N 1
ATOM 641 C CA . ASN A 1 83 ? -18.882 -8.495 12.134 1.00 89.50 83 ASN A CA 1
ATOM 642 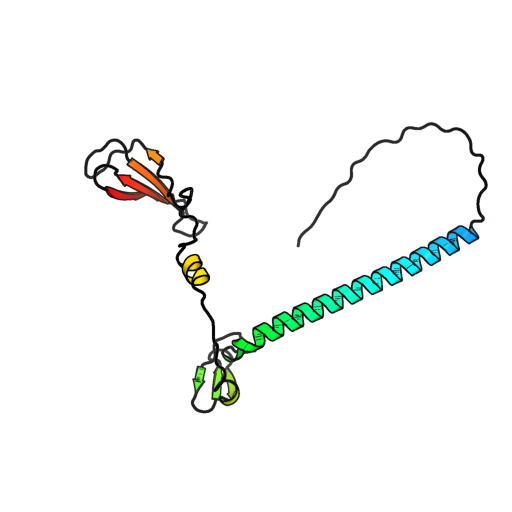C C . ASN A 1 83 ? -20.304 -8.067 12.527 1.00 89.50 83 ASN A C 1
ATOM 644 O O . ASN A 1 83 ? -20.647 -8.053 13.714 1.00 89.50 83 ASN A O 1
ATOM 648 N N . MET A 1 84 ? -21.131 -7.726 11.541 1.00 84.62 84 MET A N 1
ATOM 649 C CA . MET A 1 84 ? -22.509 -7.286 11.757 1.00 84.62 84 MET A CA 1
ATOM 650 C C . MET A 1 84 ? -23.461 -8.491 11.795 1.00 84.62 84 MET A C 1
ATOM 652 O O . MET A 1 84 ? -23.650 -9.172 10.794 1.00 84.62 84 MET A O 1
ATOM 656 N N . GLU A 1 85 ? -24.085 -8.745 12.949 1.00 81.94 85 GLU A N 1
ATOM 657 C CA . GLU A 1 85 ? -25.241 -9.644 13.092 1.00 81.94 85 GLU A CA 1
ATOM 658 C C . GLU A 1 85 ? -26.532 -8.794 13.137 1.00 81.94 85 GLU A C 1
ATOM 660 O O . GLU A 1 85 ? -26.496 -7.585 13.370 1.00 81.94 85 GLU A O 1
ATOM 665 N N . SER A 1 86 ? -27.708 -9.403 12.952 1.00 79.00 86 SER A N 1
ATOM 666 C CA . SER A 1 86 ? -28.979 -8.672 12.770 1.00 79.00 86 SER A CA 1
ATOM 667 C C . SER A 1 86 ? -29.317 -7.683 13.900 1.00 79.00 86 SER A C 1
ATOM 669 O O . SER A 1 86 ? -29.924 -6.643 13.660 1.00 79.00 86 SER A O 1
ATOM 671 N N . LYS A 1 87 ? -28.944 -8.000 15.147 1.00 82.75 87 LYS A N 1
ATOM 672 C CA . LYS A 1 87 ? -29.256 -7.188 16.345 1.00 82.75 87 LYS A CA 1
ATOM 673 C C . LYS A 1 87 ? -28.019 -6.659 17.077 1.00 82.75 87 LYS A C 1
ATOM 675 O O . LYS A 1 87 ? -28.130 -5.742 17.887 1.00 82.75 87 LYS A O 1
ATOM 680 N N . PHE A 1 88 ? -26.852 -7.242 16.820 1.00 89.00 88 PHE A N 1
ATOM 681 C CA . PHE A 1 88 ? -25.614 -6.954 17.538 1.00 89.00 88 PHE A CA 1
ATOM 682 C C . PHE A 1 88 ? -24.435 -7.024 16.587 1.00 89.00 88 PHE A C 1
ATOM 684 O O . PHE A 1 88 ? -24.478 -7.690 15.563 1.00 89.00 88 PHE A O 1
ATOM 691 N N . VAL A 1 89 ? -23.352 -6.365 16.953 1.00 90.12 89 VAL A N 1
ATOM 692 C CA . VAL A 1 89 ? -22.099 -6.410 16.213 1.00 90.12 89 VAL A CA 1
ATOM 693 C C . VAL A 1 89 ? -21.080 -7.115 17.102 1.00 90.12 89 VAL A C 1
ATOM 695 O O . VAL A 1 89 ? -20.914 -6.731 18.264 1.00 90.12 89 VAL A O 1
ATOM 698 N N . ARG A 1 90 ? -20.436 -8.168 16.589 1.00 91.69 90 ARG A N 1
ATOM 699 C CA . ARG A 1 90 ? -19.550 -9.053 17.360 1.00 91.69 90 ARG A CA 1
ATOM 700 C C . ARG A 1 90 ? -18.122 -9.023 16.829 1.00 91.69 90 ARG A C 1
ATOM 702 O O . ARG A 1 90 ? -17.891 -9.093 15.625 1.00 91.69 90 ARG A O 1
ATOM 709 N N . CYS A 1 91 ? -17.152 -8.993 17.737 1.00 92.00 91 CYS A N 1
ATOM 710 C CA . CYS A 1 91 ? -15.752 -9.231 17.403 1.00 92.00 91 CYS A CA 1
ATOM 711 C C . CYS A 1 91 ? -15.474 -10.734 17.223 1.00 92.00 91 CYS A C 1
ATOM 713 O O . CYS A 1 91 ? -15.775 -11.504 18.140 1.00 92.00 91 CYS A O 1
ATOM 715 N N . PRO A 1 92 ? -14.850 -11.166 16.113 1.00 91.12 92 PRO A N 1
ATOM 716 C CA . PRO A 1 92 ? -14.507 -12.573 15.911 1.00 91.12 92 PRO A CA 1
ATOM 717 C C . PRO A 1 92 ? -13.401 -13.076 16.855 1.00 91.12 92 PRO A C 1
ATOM 719 O O . PRO A 1 92 ? -13.402 -14.255 17.192 1.00 91.12 92 PRO A O 1
ATOM 722 N N . LEU A 1 93 ? -12.495 -12.205 17.323 1.00 91.56 93 LEU A N 1
ATOM 723 C CA . LEU A 1 93 ? -11.374 -12.604 18.186 1.00 91.56 93 LEU A CA 1
ATOM 724 C C . LEU A 1 93 ? -11.737 -12.580 19.675 1.00 91.56 93 LEU A C 1
ATOM 726 O O . LEU A 1 93 ? -11.738 -13.615 20.335 1.00 91.56 93 LEU A O 1
ATOM 730 N N . CYS A 1 94 ? -12.079 -11.409 20.222 1.00 91.81 94 CYS A N 1
ATOM 731 C CA . CYS A 1 94 ? -12.322 -11.258 21.663 1.00 91.81 94 CYS A CA 1
ATOM 732 C C . CYS A 1 94 ? -13.789 -11.456 22.078 1.00 91.81 94 CYS A C 1
ATOM 734 O O . CYS A 1 94 ? -14.116 -11.323 23.255 1.00 91.81 94 CYS A O 1
ATOM 736 N N . LYS A 1 95 ? -14.690 -11.748 21.126 1.00 88.75 95 LYS A N 1
ATOM 737 C CA . LYS A 1 95 ? -16.135 -11.958 21.349 1.00 88.75 95 LYS A CA 1
ATOM 738 C C . LYS A 1 95 ? -16.878 -10.757 21.951 1.00 88.75 95 LYS A C 1
ATOM 740 O O . LYS A 1 95 ? -18.028 -10.908 22.361 1.00 88.75 95 LYS A O 1
ATOM 745 N N . PHE A 1 96 ? -16.263 -9.572 21.962 1.00 88.69 96 PHE A N 1
ATOM 746 C CA . PHE A 1 96 ? -16.914 -8.325 22.358 1.00 88.69 96 PHE A CA 1
ATOM 747 C C . PHE A 1 96 ? -18.173 -8.082 21.518 1.00 88.69 96 PHE A C 1
ATOM 749 O O . PHE A 1 96 ? -18.153 -8.286 20.302 1.00 88.69 96 PHE A O 1
ATOM 756 N N . LYS A 1 97 ? -19.259 -7.655 22.166 1.00 89.44 97 LYS A N 1
ATOM 757 C CA . LYS A 1 97 ? -20.550 -7.377 21.531 1.00 89.44 97 LYS A CA 1
ATOM 758 C C . LYS A 1 97 ? -20.946 -5.929 21.791 1.00 89.44 97 LYS A C 1
ATOM 760 O O . LYS A 1 97 ? -20.903 -5.488 22.935 1.00 89.44 97 LYS A O 1
ATOM 765 N N . ARG A 1 98 ? -21.385 -5.227 20.746 1.00 86.69 98 ARG A N 1
ATOM 766 C CA . ARG A 1 98 ? -22.014 -3.899 20.839 1.00 86.69 98 ARG A CA 1
ATOM 767 C C . ARG A 1 98 ? -23.352 -3.875 20.110 1.00 86.69 98 ARG A C 1
ATOM 769 O O . ARG A 1 98 ? -23.625 -4.751 19.285 1.00 86.69 98 ARG A O 1
ATOM 776 N N . ASN A 1 99 ? -24.208 -2.912 20.435 1.00 87.38 99 ASN A N 1
ATOM 777 C CA . ASN A 1 99 ? -25.517 -2.805 19.798 1.00 87.38 99 ASN A CA 1
ATOM 778 C C . ASN A 1 99 ? -25.358 -2.397 18.325 1.00 87.38 99 ASN A C 1
ATOM 780 O O . ASN A 1 99 ? -24.557 -1.514 18.015 1.00 87.38 99 ASN A O 1
ATOM 784 N N . SER A 1 100 ? -26.124 -3.003 17.411 1.00 83.81 100 SER A N 1
ATOM 785 C CA . SER A 1 100 ? -26.074 -2.607 15.997 1.00 83.81 100 SER A CA 1
ATOM 786 C C . SER A 1 100 ? -26.482 -1.148 15.786 1.00 83.81 100 SER A C 1
ATOM 788 O O . SER A 1 100 ? -25.931 -0.499 14.906 1.00 83.81 100 SER A O 1
ATOM 790 N N . LYS A 1 101 ? -27.329 -0.576 16.651 1.00 82.94 101 LYS A N 1
ATOM 791 C CA . LYS A 1 101 ? -27.718 0.847 16.616 1.00 82.94 101 LYS A CA 1
ATOM 792 C C . LYS A 1 101 ? -26.551 1.825 16.783 1.00 82.94 101 LYS A C 1
ATOM 794 O O . LYS A 1 101 ? -26.658 2.965 16.357 1.00 82.94 101 LYS A O 1
ATOM 799 N N . GLU A 1 102 ? -25.448 1.407 17.403 1.00 77.25 102 GLU A N 1
ATOM 800 C CA . GLU A 1 102 ? -24.264 2.261 17.583 1.00 77.25 102 GLU A CA 1
ATOM 801 C C . GLU A 1 102 ? -23.379 2.330 16.329 1.00 77.25 102 GLU A C 1
ATOM 803 O O . GLU A 1 102 ? -22.475 3.166 16.258 1.00 77.25 102 GLU A O 1
ATOM 808 N N . VAL A 1 103 ? -23.610 1.432 15.368 1.00 79.44 103 VAL A N 1
ATOM 809 C CA . VAL A 1 103 ? -22.847 1.278 14.119 1.00 79.44 103 VAL A CA 1
ATOM 810 C C . VAL A 1 103 ? -23.708 1.673 12.917 1.00 79.44 103 VAL A C 1
ATOM 812 O O . VAL A 1 103 ? -23.240 2.366 12.020 1.00 79.44 103 VAL A O 1
ATOM 815 N N . VAL A 1 104 ? -24.976 1.260 12.912 1.00 77.88 104 VAL A N 1
ATOM 816 C CA . VAL A 1 104 ? -25.948 1.541 11.850 1.00 77.88 104 VAL A CA 1
ATOM 817 C C . VAL A 1 104 ? -26.245 3.042 11.803 1.00 77.88 104 VAL A C 1
ATOM 819 O O . VAL A 1 104 ? -26.580 3.645 12.819 1.00 77.88 104 VAL A O 1
ATOM 822 N N . GLY A 1 105 ? -26.123 3.642 10.616 1.00 76.06 105 GLY A N 1
ATOM 823 C CA . GLY A 1 105 ? -26.329 5.079 10.391 1.00 76.06 105 GLY A CA 1
ATOM 824 C C . GLY A 1 105 ? -25.064 5.933 10.514 1.00 76.06 105 GLY A C 1
ATOM 825 O O . GLY A 1 105 ? -25.119 7.133 10.257 1.00 76.06 105 GLY A O 1
ATOM 826 N N . LYS A 1 106 ? -23.919 5.337 10.866 1.00 80.12 106 LYS A N 1
ATOM 827 C CA . LYS A 1 106 ? -22.617 5.998 10.748 1.00 80.12 106 LYS A CA 1
ATOM 828 C C . LYS A 1 106 ? -22.051 5.735 9.359 1.00 80.12 106 LYS A C 1
ATOM 830 O O . LYS A 1 106 ? -21.719 4.603 9.019 1.00 80.12 106 LYS A O 1
ATOM 835 N N . GLU A 1 107 ? -21.958 6.788 8.564 1.00 78.06 107 GLU A N 1
ATOM 836 C CA . GLU A 1 107 ? -21.373 6.750 7.229 1.00 78.06 107 GLU A CA 1
ATOM 837 C C . GLU A 1 107 ? -19.932 7.269 7.274 1.00 78.06 107 GLU A C 1
ATOM 839 O O . GLU A 1 107 ? -19.638 8.273 7.928 1.00 78.06 107 GLU A O 1
ATOM 844 N N . ILE A 1 108 ? -19.021 6.577 6.586 1.00 80.44 108 ILE A N 1
ATOM 845 C CA . ILE A 1 108 ? -17.662 7.066 6.345 1.00 80.44 108 ILE A CA 1
ATOM 846 C C . ILE A 1 108 ? -17.639 7.623 4.926 1.00 80.44 108 ILE A C 1
ATOM 848 O O . ILE A 1 108 ? -17.526 6.868 3.966 1.00 80.44 108 ILE A O 1
ATOM 852 N N . SER A 1 109 ? -17.724 8.944 4.797 1.00 78.94 109 SER A N 1
ATOM 853 C CA . SER A 1 109 ? -17.512 9.632 3.524 1.00 78.94 109 SER A CA 1
ATOM 854 C C . SER A 1 109 ? -16.051 10.064 3.402 1.00 78.94 109 SER A C 1
ATOM 856 O O . SER A 1 109 ? -15.522 10.723 4.302 1.00 78.94 109 SER A O 1
ATOM 858 N N . TYR A 1 110 ? -15.411 9.744 2.281 1.00 76.75 110 TYR A N 1
ATOM 859 C CA . TYR A 1 110 ? -14.132 10.327 1.889 1.00 76.75 110 TYR A CA 1
ATOM 860 C C . TYR A 1 110 ? -14.317 11.071 0.567 1.00 76.75 110 TYR A C 1
ATOM 862 O O . TYR A 1 110 ? -14.990 10.594 -0.343 1.00 76.75 110 TYR A O 1
ATOM 870 N N . THR A 1 111 ? -13.747 12.266 0.472 1.00 84.50 111 THR A N 1
ATOM 871 C CA . THR A 1 111 ? -13.693 13.033 -0.772 1.00 84.50 111 THR A CA 1
ATOM 872 C C . THR A 1 111 ? -12.333 12.798 -1.401 1.00 84.50 111 THR A C 1
ATOM 874 O O . THR A 1 111 ? -11.323 13.135 -0.785 1.00 84.50 111 THR A O 1
ATOM 877 N N . VAL A 1 112 ? -12.304 12.221 -2.600 1.00 84.56 112 VAL A N 1
ATOM 878 C CA . VAL A 1 112 ? -11.074 12.106 -3.391 1.00 84.56 112 VAL A CA 1
ATOM 879 C C . VAL A 1 112 ? -11.045 13.270 -4.367 1.00 84.56 112 VAL A C 1
ATOM 881 O O . VAL A 1 112 ? -11.964 13.420 -5.174 1.00 84.56 112 VAL A O 1
ATOM 884 N N . THR A 1 113 ? -10.021 14.113 -4.280 1.00 89.06 113 THR A N 1
ATOM 885 C CA . THR A 1 113 ? -9.824 15.195 -5.250 1.00 89.06 113 THR A CA 1
ATOM 886 C C . THR A 1 113 ? -9.167 14.663 -6.522 1.00 89.06 113 THR A C 1
ATOM 888 O O . THR A 1 113 ? -8.550 13.594 -6.522 1.00 89.06 113 THR A O 1
ATOM 891 N N . ALA A 1 114 ? -9.276 15.402 -7.628 1.00 84.81 114 ALA A N 1
ATOM 892 C CA . ALA A 1 114 ? -8.572 15.036 -8.856 1.00 84.81 114 ALA A CA 1
ATOM 893 C C . ALA A 1 114 ? -7.052 14.990 -8.620 1.00 84.81 114 ALA A C 1
ATOM 895 O O . ALA A 1 114 ? -6.360 14.133 -9.161 1.00 84.81 114 ALA A O 1
ATOM 896 N N . GLU A 1 115 ? -6.534 15.864 -7.760 1.00 84.69 115 GLU A N 1
ATOM 897 C CA . GLU A 1 115 ? -5.138 15.919 -7.340 1.00 84.69 115 GLU A CA 1
ATOM 898 C C . GLU A 1 115 ? -4.709 14.663 -6.568 1.00 84.69 115 GLU A C 1
ATOM 900 O O . GLU A 1 115 ? -3.593 14.183 -6.773 1.00 84.69 115 GLU A O 1
ATOM 905 N N . ASP A 1 116 ? -5.580 14.100 -5.724 1.00 83.38 116 ASP A N 1
ATOM 906 C CA . ASP A 1 116 ? -5.304 12.859 -4.987 1.00 83.38 116 ASP A CA 1
ATOM 907 C C . ASP A 1 116 ? -5.210 11.659 -5.935 1.00 83.38 116 ASP A C 1
ATOM 909 O O . ASP A 1 116 ? -4.248 10.895 -5.863 1.00 83.38 116 ASP A O 1
ATOM 913 N N . ILE A 1 117 ? -6.143 11.547 -6.890 1.00 83.06 117 ILE A N 1
ATOM 914 C CA . ILE A 1 117 ? -6.114 10.498 -7.925 1.00 83.06 117 ILE A CA 1
ATOM 915 C C . ILE A 1 117 ? -4.838 10.622 -8.757 1.00 83.06 117 ILE A C 1
ATOM 917 O O . ILE A 1 117 ? -4.154 9.637 -9.025 1.00 83.06 117 ILE A O 1
ATOM 921 N N . ARG A 1 118 ? -4.478 11.849 -9.138 1.00 83.12 118 ARG A N 1
ATOM 922 C CA . ARG A 1 118 ? -3.250 12.113 -9.891 1.00 83.12 118 ARG A CA 1
ATOM 923 C C . ARG A 1 118 ? -2.008 11.733 -9.104 1.00 83.12 118 ARG A C 1
ATOM 925 O O . ARG A 1 118 ? -1.095 11.163 -9.685 1.00 83.12 118 ARG A O 1
ATOM 932 N N . ARG A 1 119 ? -1.961 12.008 -7.801 1.00 80.31 119 ARG A N 1
ATOM 933 C CA . ARG A 1 119 ? -0.844 11.595 -6.943 1.00 80.31 119 ARG A CA 1
ATOM 934 C C . ARG A 1 119 ? -0.736 10.076 -6.862 1.00 80.31 119 ARG A C 1
ATOM 936 O O . ARG A 1 119 ? 0.362 9.551 -7.004 1.00 80.31 119 ARG A O 1
ATOM 943 N N . GLU A 1 120 ? -1.851 9.387 -6.652 1.00 81.81 120 GLU A N 1
ATOM 944 C CA . GLU A 1 120 ? -1.879 7.928 -6.511 1.00 81.81 120 GLU A CA 1
ATOM 945 C C . GLU A 1 120 ? -1.525 7.207 -7.818 1.00 81.81 120 GLU A C 1
ATOM 947 O O . GLU A 1 120 ? -0.810 6.209 -7.802 1.00 81.81 120 GLU A O 1
ATOM 952 N N . LEU A 1 121 ? -1.927 7.768 -8.960 1.00 82.31 121 LEU A N 1
ATOM 953 C CA . LEU A 1 121 ? -1.547 7.283 -10.290 1.00 82.31 121 LEU A CA 1
ATOM 954 C C . LEU A 1 121 ? -0.159 7.761 -10.755 1.00 82.31 121 LEU A C 1
ATOM 956 O O . LEU A 1 121 ? 0.264 7.405 -11.851 1.00 82.31 121 LEU A O 1
ATOM 960 N N . GLY A 1 122 ? 0.543 8.587 -9.973 1.00 71.75 122 GLY A N 1
ATOM 961 C CA . GLY A 1 122 ? 1.826 9.174 -10.378 1.00 71.75 122 GLY A CA 1
ATOM 962 C C . GLY A 1 122 ? 1.733 10.187 -11.531 1.00 71.75 122 GLY A C 1
ATOM 963 O O . GLY A 1 122 ? 2.747 10.526 -12.128 1.00 71.75 122 GLY A O 1
ATOM 964 N N . LEU A 1 123 ? 0.534 10.699 -11.830 1.00 68.62 123 LEU A N 1
ATOM 965 C CA . LEU A 1 123 ? 0.219 11.711 -12.851 1.00 68.62 123 LEU A CA 1
ATOM 966 C C . LEU A 1 123 ? 0.334 13.145 -12.302 1.00 68.62 123 LEU A C 1
ATOM 968 O O . LEU A 1 123 ? -0.505 14.021 -12.585 1.00 68.62 123 LEU A O 1
ATOM 972 N N . SER A 1 124 ? 1.328 13.389 -11.448 1.00 56.69 124 SER A N 1
ATOM 973 C CA . SER A 1 124 ? 1.654 14.744 -11.018 1.00 56.69 124 SER A CA 1
ATOM 974 C C . SER A 1 124 ? 1.968 15.601 -12.250 1.00 56.69 124 SER A C 1
ATOM 976 O O . SER A 1 124 ? 2.540 15.131 -13.227 1.00 56.69 124 SER A O 1
ATOM 978 N N . LEU A 1 125 ? 1.538 16.865 -12.219 1.00 54.12 125 LEU A N 1
ATOM 979 C CA . LEU A 1 125 ? 1.672 17.877 -13.280 1.00 54.12 125 LEU A CA 1
ATOM 980 C C . LEU A 1 125 ? 3.136 18.275 -13.596 1.00 54.12 125 LEU A C 1
ATOM 982 O O . LEU A 1 125 ? 3.385 19.392 -14.034 1.00 54.12 125 LEU A O 1
ATOM 986 N N . PHE A 1 126 ? 4.107 17.387 -13.391 1.00 51.25 126 PHE A N 1
ATOM 987 C CA . PHE A 1 126 ? 5.501 17.570 -13.798 1.00 51.25 126 PHE A CA 1
ATOM 988 C C . PHE A 1 126 ? 5.737 17.093 -15.236 1.00 51.25 126 PHE A C 1
ATOM 990 O O . PHE A 1 126 ? 6.775 16.519 -15.535 1.00 51.25 126 PHE A O 1
ATOM 997 N N . ASP A 1 127 ? 4.785 17.351 -16.134 1.00 49.34 127 ASP A N 1
ATOM 998 C CA . ASP A 1 127 ? 4.972 17.149 -17.576 1.00 49.34 127 ASP A CA 1
ATOM 999 C C . ASP A 1 127 ? 5.138 18.495 -18.296 1.00 49.34 127 ASP A C 1
ATOM 1001 O O . ASP A 1 127 ? 4.457 18.831 -19.261 1.00 49.34 127 ASP A O 1
ATOM 1005 N N . ALA A 1 128 ? 6.029 19.321 -17.746 1.00 47.69 128 ALA A N 1
ATOM 1006 C CA . ALA A 1 128 ? 6.557 20.508 -18.415 1.00 47.69 128 ALA A CA 1
ATOM 1007 C C . ALA A 1 128 ? 8.048 20.729 -18.094 1.00 47.69 128 ALA A C 1
ATOM 1009 O O . ALA A 1 128 ? 8.522 21.864 -18.077 1.00 47.69 128 ALA A O 1
ATOM 1010 N N . GLY A 1 129 ? 8.788 19.649 -17.826 1.00 45.75 129 GLY A N 1
ATOM 1011 C CA . GLY A 1 129 ? 10.238 19.700 -17.668 1.00 45.75 129 GLY A CA 1
ATOM 1012 C C . GLY A 1 129 ? 10.782 18.535 -16.849 1.00 45.75 129 GLY A C 1
ATOM 1013 O O . GLY A 1 129 ? 10.635 18.524 -15.634 1.00 45.75 129 GLY A O 1
ATOM 1014 N N . GLU A 1 130 ? 11.463 17.613 -17.532 1.00 45.72 130 GLU A N 1
ATOM 1015 C CA . GLU A 1 130 ? 12.366 16.609 -16.949 1.00 45.72 130 GLU A CA 1
ATOM 1016 C C . GLU A 1 130 ? 11.708 15.423 -16.211 1.00 45.72 130 GLU A C 1
ATOM 1018 O O . GLU A 1 130 ? 11.655 15.314 -14.988 1.00 45.72 130 GLU A O 1
ATOM 1023 N N . ASP A 1 131 ? 11.192 14.498 -17.016 1.00 44.78 131 ASP A N 1
ATOM 1024 C CA . ASP A 1 131 ? 11.509 13.063 -17.026 1.00 44.78 131 ASP A CA 1
ATOM 1025 C C . ASP A 1 131 ? 12.307 12.505 -15.812 1.00 44.78 131 ASP A C 1
ATOM 1027 O O . ASP A 1 131 ? 13.473 12.131 -15.905 1.00 44.78 131 ASP A O 1
ATOM 1031 N N . ASN A 1 132 ? 11.667 12.418 -14.642 1.00 44.00 132 ASN A N 1
ATOM 1032 C CA . ASN A 1 132 ? 12.222 11.770 -13.438 1.00 44.00 132 ASN A CA 1
ATOM 1033 C C . ASN A 1 132 ? 11.636 10.363 -13.182 1.00 44.00 132 ASN A C 1
ATOM 1035 O O . ASN A 1 132 ? 11.801 9.793 -12.105 1.00 44.00 132 ASN A O 1
ATOM 1039 N N . ASN A 1 133 ? 10.971 9.777 -14.184 1.00 45.12 133 ASN A N 1
ATOM 1040 C CA . ASN A 1 133 ? 10.653 8.344 -14.252 1.00 45.12 133 ASN A CA 1
ATOM 1041 C C . ASN A 1 133 ? 11.261 7.687 -15.505 1.00 45.12 133 ASN A C 1
ATOM 1043 O O . ASN A 1 133 ? 10.803 6.628 -15.941 1.00 45.12 133 ASN A O 1
ATOM 1047 N N . ILE A 1 134 ? 12.340 8.255 -16.061 1.00 52.31 134 ILE A N 1
ATOM 1048 C CA . ILE A 1 134 ? 13.231 7.465 -16.909 1.00 52.31 134 ILE A CA 1
ATOM 1049 C C . ILE A 1 134 ? 13.884 6.449 -15.985 1.00 52.31 134 ILE A C 1
ATOM 1051 O O . ILE A 1 134 ? 14.807 6.766 -15.237 1.00 52.31 134 ILE A O 1
ATOM 1055 N N . VAL A 1 135 ? 13.423 5.203 -16.029 1.00 58.03 135 VAL A N 1
ATOM 1056 C CA . VAL A 1 135 ? 14.265 4.083 -15.609 1.00 58.03 135 VAL A CA 1
ATOM 1057 C C . VAL A 1 135 ? 15.569 4.240 -16.386 1.00 58.03 135 VAL A C 1
ATOM 1059 O O . VAL A 1 135 ? 15.579 4.064 -17.601 1.00 58.03 135 VAL A O 1
ATOM 1062 N N . GLN A 1 136 ? 16.638 4.680 -15.722 1.00 68.69 136 GLN A N 1
ATOM 1063 C CA . GLN A 1 136 ? 17.881 5.034 -16.394 1.00 68.69 136 GLN A CA 1
ATOM 1064 C C . GLN A 1 136 ? 18.529 3.752 -16.918 1.00 68.69 136 GLN A C 1
ATOM 1066 O O . GLN A 1 136 ? 19.191 3.007 -16.197 1.00 68.69 136 GLN A O 1
ATOM 1071 N N . TRP A 1 137 ? 18.252 3.461 -18.184 1.00 82.38 137 TRP A N 1
ATOM 1072 C CA . TRP A 1 137 ? 18.717 2.279 -18.888 1.00 82.38 137 TRP A CA 1
ATOM 1073 C C . TRP A 1 137 ? 20.184 2.458 -19.283 1.00 82.38 137 TRP A C 1
ATOM 1075 O O . TRP A 1 137 ? 20.506 3.067 -20.306 1.00 82.38 137 TRP A O 1
ATOM 1085 N N . SER A 1 138 ? 21.091 1.894 -18.493 1.00 89.81 138 SER A N 1
ATOM 1086 C CA . SER A 1 138 ? 22.523 1.892 -18.801 1.00 89.81 138 SER A CA 1
ATOM 1087 C C . SER A 1 138 ? 22.843 0.884 -19.902 1.00 89.81 138 SER A C 1
ATOM 1089 O O . SER A 1 138 ? 22.209 -0.162 -20.000 1.00 89.81 138 SER A O 1
ATOM 1091 N N . LYS A 1 139 ? 23.825 1.177 -20.760 1.00 90.94 139 LYS A N 1
ATOM 1092 C CA . LYS A 1 139 ? 24.259 0.260 -21.827 1.00 90.94 139 LYS A CA 1
ATOM 1093 C C . LYS A 1 139 ? 25.303 -0.727 -21.306 1.00 90.94 139 LYS A C 1
ATOM 1095 O O . LYS A 1 139 ? 26.228 -0.334 -20.601 1.00 90.94 139 LYS A O 1
ATOM 1100 N N . VAL A 1 140 ? 25.197 -1.989 -21.710 1.00 91.44 140 VAL A N 1
ATOM 1101 C CA . VAL A 1 140 ? 26.164 -3.053 -21.415 1.00 91.44 140 VAL A CA 1
ATOM 1102 C C . VAL A 1 140 ? 26.480 -3.862 -22.671 1.00 91.44 140 VAL A C 1
ATOM 1104 O O . VAL A 1 140 ? 25.620 -4.079 -23.525 1.00 91.44 140 VAL A O 1
ATOM 1107 N N . LYS A 1 141 ? 27.725 -4.339 -22.774 1.00 89.69 141 LYS A N 1
ATOM 1108 C CA . LYS A 1 141 ? 28.199 -5.221 -23.850 1.00 89.69 141 LYS A CA 1
ATOM 1109 C C . LYS A 1 141 ? 27.810 -6.679 -23.566 1.00 89.69 141 LYS A C 1
ATOM 1111 O O . LYS A 1 141 ? 28.667 -7.499 -23.249 1.00 89.69 141 LYS A O 1
ATOM 1116 N N . LYS A 1 142 ? 26.511 -6.982 -23.613 1.00 86.38 142 LYS A N 1
ATOM 1117 C CA . LYS A 1 142 ? 25.954 -8.341 -23.491 1.00 86.38 142 LYS A CA 1
ATOM 1118 C C . LYS A 1 142 ? 25.204 -8.670 -24.777 1.00 86.38 142 LYS A C 1
ATOM 1120 O O . LYS A 1 142 ? 24.376 -7.879 -25.220 1.00 86.38 142 LYS A O 1
ATOM 1125 N N . ALA A 1 143 ? 25.502 -9.823 -25.372 1.00 90.94 143 ALA A N 1
ATOM 1126 C CA . ALA A 1 143 ? 24.840 -10.251 -26.596 1.00 90.94 143 ALA A CA 1
ATOM 1127 C C . ALA A 1 143 ? 23.395 -10.695 -26.313 1.00 90.94 143 ALA A C 1
ATOM 1129 O O . ALA A 1 143 ? 23.148 -11.474 -25.394 1.00 90.94 143 ALA A O 1
ATOM 1130 N N . CYS A 1 144 ? 22.437 -10.232 -27.118 1.00 91.38 144 CYS A N 1
ATOM 1131 C CA . CYS A 1 144 ? 21.047 -10.668 -27.009 1.00 91.38 144 CYS A CA 1
ATOM 1132 C C . CYS A 1 144 ? 20.884 -12.124 -27.467 1.00 91.38 144 CYS A C 1
ATOM 1134 O O . CYS A 1 144 ? 21.189 -12.448 -28.612 1.00 91.38 144 CYS A O 1
ATOM 1136 N N . GLU A 1 145 ? 20.288 -12.967 -26.625 1.00 90.06 145 GLU A N 1
ATOM 1137 C CA . GLU A 1 1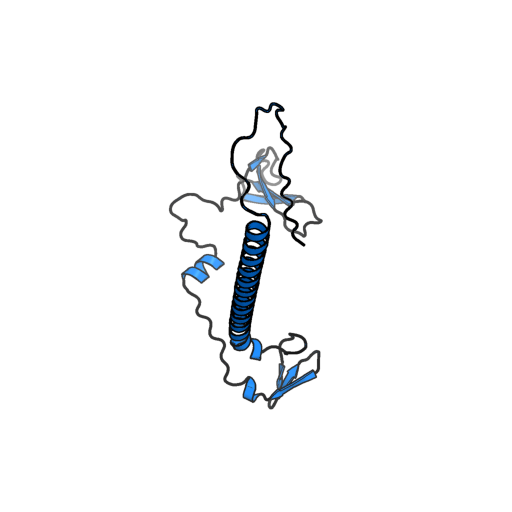45 ? 20.022 -14.384 -26.926 1.00 90.06 145 GLU A CA 1
ATOM 1138 C C . GLU A 1 145 ? 19.145 -14.595 -28.173 1.00 90.06 145 GLU A C 1
ATOM 1140 O O . GLU A 1 145 ? 19.308 -15.585 -28.880 1.00 90.06 145 GLU A O 1
ATOM 1145 N N . LYS A 1 146 ? 18.235 -13.657 -28.484 1.00 90.00 146 LYS A N 1
ATOM 1146 C CA . LYS A 1 146 ? 17.322 -13.773 -29.636 1.00 90.00 146 LYS A CA 1
ATOM 1147 C C . LYS A 1 146 ? 17.889 -13.256 -30.956 1.00 90.00 146 LYS A C 1
ATOM 1149 O O . LYS A 1 146 ? 17.640 -13.854 -31.993 1.00 90.00 146 LYS A O 1
ATOM 1154 N N . CYS A 1 147 ? 18.561 -12.105 -30.944 1.00 90.69 147 CYS A N 1
ATOM 1155 C CA . CYS A 1 147 ? 18.957 -11.402 -32.175 1.00 90.69 147 CYS A CA 1
ATOM 1156 C C . CYS A 1 147 ? 20.459 -11.117 -32.283 1.00 90.69 147 CYS A C 1
ATOM 1158 O O . CYS A 1 147 ? 20.879 -10.437 -33.218 1.00 90.69 147 CYS A O 1
ATOM 1160 N N . GLN A 1 148 ? 21.250 -11.593 -31.312 1.00 90.12 148 GLN A N 1
ATOM 1161 C CA . GLN A 1 148 ? 22.712 -11.477 -31.259 1.00 90.12 148 GLN A CA 1
ATOM 1162 C C . GLN A 1 148 ? 23.228 -10.031 -31.336 1.00 90.12 148 GLN A C 1
ATOM 1164 O O . GLN A 1 148 ? 24.371 -9.782 -31.707 1.00 90.12 148 GLN A O 1
ATOM 1169 N N . ASN A 1 149 ? 22.398 -9.051 -30.956 1.00 90.56 149 ASN A N 1
ATOM 1170 C CA . ASN A 1 149 ? 22.848 -7.669 -30.826 1.00 90.56 149 ASN A CA 1
ATOM 1171 C C . ASN A 1 149 ? 23.893 -7.574 -29.700 1.00 90.56 149 ASN A C 1
ATOM 1173 O O . ASN A 1 149 ? 23.579 -8.036 -28.605 1.00 90.56 149 ASN A O 1
ATOM 1177 N N . PRO A 1 150 ? 25.080 -6.979 -29.924 1.00 90.56 150 PRO A N 1
ATOM 1178 C CA . PRO A 1 150 ? 26.183 -6.984 -28.955 1.00 90.56 150 PRO A CA 1
ATOM 1179 C C . PRO A 1 150 ? 25.954 -6.069 -27.743 1.00 90.56 150 PRO A C 1
ATOM 1181 O O . PRO A 1 150 ? 26.676 -6.173 -26.752 1.00 90.56 150 PRO A O 1
ATOM 1184 N N . GLU A 1 151 ? 24.974 -5.168 -27.828 1.00 90.25 151 GLU A N 1
ATOM 1185 C CA . GLU A 1 151 ? 24.640 -4.210 -26.778 1.00 90.25 151 GLU A CA 1
ATOM 1186 C C . GLU A 1 151 ? 23.217 -4.431 -26.259 1.00 90.25 151 GLU A C 1
ATOM 1188 O O . GLU A 1 151 ? 22.266 -4.632 -27.025 1.00 90.25 151 GLU A O 1
ATOM 1193 N N . MET A 1 152 ? 23.058 -4.348 -24.945 1.00 92.62 152 MET A N 1
ATOM 1194 C CA . MET A 1 152 ? 21.764 -4.380 -24.273 1.00 92.62 152 MET A CA 1
ATOM 1195 C C . MET A 1 152 ? 21.687 -3.246 -23.260 1.00 92.62 152 MET A C 1
ATOM 1197 O O . MET A 1 152 ? 22.700 -2.775 -22.746 1.00 92.62 152 MET A O 1
ATOM 1201 N N . HIS A 1 153 ? 20.473 -2.800 -22.980 1.00 93.56 153 HIS A N 1
ATOM 1202 C CA . HIS A 1 153 ? 20.206 -1.907 -21.870 1.00 93.56 153 HIS A CA 1
ATOM 1203 C C . HIS A 1 153 ? 19.983 -2.727 -20.609 1.00 93.56 153 HIS A C 1
ATOM 1205 O O . HIS A 1 153 ? 19.376 -3.791 -20.685 1.00 93.56 153 HIS A O 1
ATOM 1211 N N . TYR A 1 154 ? 20.447 -2.251 -19.461 1.00 93.31 154 TYR A N 1
ATOM 1212 C CA . TYR A 1 154 ? 20.163 -2.880 -18.182 1.00 93.31 154 TYR A CA 1
ATOM 1213 C C . TYR A 1 154 ? 19.707 -1.860 -17.146 1.00 93.31 154 TYR A C 1
ATOM 1215 O O . TYR A 1 154 ? 20.065 -0.682 -17.190 1.00 93.31 154 TYR A O 1
ATOM 1223 N N . THR A 1 155 ? 18.907 -2.343 -16.210 1.00 91.81 155 THR A N 1
ATOM 1224 C CA . THR A 1 155 ? 18.496 -1.629 -15.010 1.00 91.81 155 THR A CA 1
ATOM 1225 C C . THR A 1 155 ? 18.496 -2.609 -13.850 1.00 91.81 155 THR A C 1
ATOM 1227 O O . THR A 1 155 ? 18.273 -3.804 -14.038 1.00 91.81 155 THR A O 1
ATOM 1230 N N . THR A 1 156 ? 18.778 -2.133 -12.649 1.00 90.31 156 THR A N 1
ATOM 1231 C CA . THR A 1 156 ? 18.814 -2.977 -11.462 1.00 90.31 156 THR A CA 1
ATOM 1232 C C . THR A 1 156 ? 17.665 -2.574 -10.547 1.00 90.31 156 THR A C 1
ATOM 1234 O O . THR A 1 156 ? 17.486 -1.402 -10.216 1.00 90.31 156 THR A O 1
ATOM 1237 N N . ARG A 1 157 ? 16.851 -3.539 -10.115 1.00 86.75 157 ARG A N 1
ATOM 1238 C CA . ARG A 1 157 ? 15.692 -3.288 -9.251 1.00 86.75 157 ARG A CA 1
ATOM 1239 C C . ARG A 1 157 ? 15.619 -4.333 -8.150 1.00 86.75 157 ARG A C 1
ATOM 1241 O O . ARG A 1 157 ? 15.779 -5.524 -8.392 1.00 86.75 157 ARG A O 1
ATOM 1248 N N . GLN A 1 158 ? 15.360 -3.867 -6.933 1.00 85.81 158 GLN A N 1
ATOM 1249 C CA . GLN A 1 158 ? 15.039 -4.749 -5.819 1.00 85.81 158 GLN A CA 1
ATOM 1250 C C . GLN A 1 158 ? 13.601 -5.240 -5.985 1.00 85.81 158 GLN A C 1
ATOM 1252 O O . GLN A 1 158 ? 12.663 -4.440 -5.992 1.00 85.81 158 GLN A O 1
ATOM 1257 N N . THR A 1 159 ? 13.435 -6.544 -6.196 1.00 82.31 159 THR A N 1
ATOM 1258 C CA . THR A 1 159 ? 12.122 -7.183 -6.385 1.00 82.31 159 THR A CA 1
ATOM 1259 C C . THR A 1 159 ? 11.685 -7.995 -5.166 1.00 82.31 159 THR A C 1
ATOM 1261 O O . THR A 1 159 ? 10.527 -8.404 -5.092 1.00 82.31 159 THR A O 1
ATOM 1264 N N . ARG A 1 160 ? 12.588 -8.208 -4.200 1.00 85.00 160 ARG A N 1
ATOM 1265 C CA . ARG A 1 160 ? 12.394 -9.051 -3.015 1.00 85.00 160 ARG A CA 1
ATOM 1266 C C . ARG A 1 160 ? 12.836 -8.319 -1.743 1.00 85.00 160 ARG A C 1
ATOM 1268 O O . ARG A 1 160 ? 13.223 -7.153 -1.798 1.00 85.00 160 ARG A O 1
ATOM 1275 N N . SER A 1 161 ? 12.691 -8.977 -0.594 1.00 84.06 161 SER A N 1
ATOM 1276 C CA . SER A 1 161 ? 13.067 -8.433 0.716 1.00 84.06 161 SER A CA 1
ATOM 1277 C C . SER A 1 161 ? 14.546 -8.030 0.770 1.00 84.06 161 SER A C 1
ATOM 1279 O O . SER A 1 161 ? 15.352 -8.487 -0.033 1.00 84.06 161 SER A O 1
ATOM 1281 N N . ALA A 1 162 ? 14.910 -7.208 1.756 1.00 78.06 162 ALA A N 1
ATOM 1282 C CA . ALA A 1 162 ? 16.264 -6.662 1.909 1.00 78.06 162 ALA A CA 1
ATOM 1283 C C . ALA A 1 162 ? 17.381 -7.717 2.057 1.00 78.06 162 ALA A C 1
ATOM 1285 O O . ALA A 1 162 ? 18.549 -7.388 1.866 1.00 78.06 162 ALA A O 1
ATOM 1286 N N . ASP A 1 163 ? 17.022 -8.960 2.387 1.00 84.25 163 ASP A N 1
ATOM 1287 C CA . ASP A 1 163 ? 17.956 -10.075 2.557 1.00 84.25 163 ASP A CA 1
ATOM 1288 C C . ASP A 1 163 ? 18.403 -10.704 1.222 1.00 84.25 163 ASP A C 1
ATOM 1290 O O . ASP A 1 163 ? 19.303 -11.544 1.207 1.00 84.25 163 ASP A O 1
ATOM 1294 N N . GLU A 1 164 ? 17.796 -10.311 0.097 1.00 78.31 164 GLU A N 1
ATOM 1295 C CA . GLU A 1 164 ? 18.127 -10.816 -1.236 1.00 78.31 164 GLU A CA 1
ATOM 1296 C C . GLU A 1 164 ? 18.870 -9.764 -2.081 1.00 78.31 164 GLU A C 1
ATOM 1298 O O . GLU A 1 164 ? 18.680 -8.553 -1.944 1.00 78.31 164 GLU A O 1
ATOM 1303 N N . GLY A 1 165 ? 19.762 -10.241 -2.956 1.00 83.69 165 GLY A N 1
ATOM 1304 C CA . GLY A 1 165 ? 20.519 -9.396 -3.878 1.00 83.69 165 GLY A CA 1
ATOM 1305 C C . GLY A 1 165 ? 19.626 -8.669 -4.889 1.00 83.69 165 GLY A C 1
ATOM 1306 O O . GLY A 1 165 ? 18.487 -9.053 -5.152 1.00 83.69 165 GLY A O 1
ATOM 1307 N N . GLN A 1 166 ? 20.156 -7.601 -5.484 1.00 87.31 166 GLN A N 1
ATOM 1308 C CA . GLN A 1 166 ? 19.427 -6.827 -6.485 1.00 87.31 166 GLN A CA 1
ATOM 1309 C C . GLN A 1 166 ? 19.280 -7.610 -7.796 1.00 87.31 166 GLN A C 1
ATOM 1311 O O . GLN A 1 166 ? 20.266 -8.102 -8.335 1.00 87.31 166 GLN A O 1
ATOM 1316 N N . THR A 1 167 ? 18.073 -7.651 -8.368 1.00 90.56 167 THR A N 1
ATOM 1317 C CA . THR A 1 167 ? 17.838 -8.283 -9.673 1.00 90.56 167 THR A CA 1
ATOM 1318 C C . THR A 1 167 ? 18.217 -7.330 -10.807 1.00 90.56 167 THR A C 1
ATOM 1320 O O . THR A 1 167 ? 17.799 -6.167 -10.826 1.00 90.56 167 THR A O 1
ATOM 1323 N N . THR A 1 168 ? 18.979 -7.816 -11.785 1.00 91.75 168 THR A N 1
ATOM 1324 C CA . THR A 1 168 ? 19.334 -7.068 -12.998 1.00 91.75 168 THR A CA 1
ATOM 1325 C C . THR A 1 168 ? 18.387 -7.433 -14.133 1.00 91.75 168 THR A C 1
ATOM 1327 O O . THR A 1 168 ? 18.274 -8.591 -14.522 1.00 91.75 168 THR A O 1
ATOM 1330 N N . HIS A 1 169 ? 17.704 -6.439 -14.687 1.00 92.69 169 HIS A N 1
ATOM 1331 C CA . HIS A 1 169 ? 16.800 -6.570 -15.821 1.00 92.69 169 HIS A CA 1
ATOM 1332 C C . HIS A 1 169 ? 17.502 -6.054 -17.075 1.00 92.69 169 HIS A C 1
ATOM 1334 O O . HIS A 1 169 ? 18.021 -4.939 -17.073 1.00 92.69 169 HIS A O 1
ATOM 1340 N N . TYR A 1 170 ? 17.477 -6.826 -18.156 1.00 93.12 170 TYR A N 1
ATOM 1341 C CA . TYR A 1 170 ? 18.036 -6.458 -19.452 1.00 93.12 170 TYR A CA 1
ATOM 1342 C C . TYR A 1 170 ? 16.931 -6.229 -20.484 1.00 93.12 170 TYR A C 1
ATOM 1344 O O . TYR A 1 1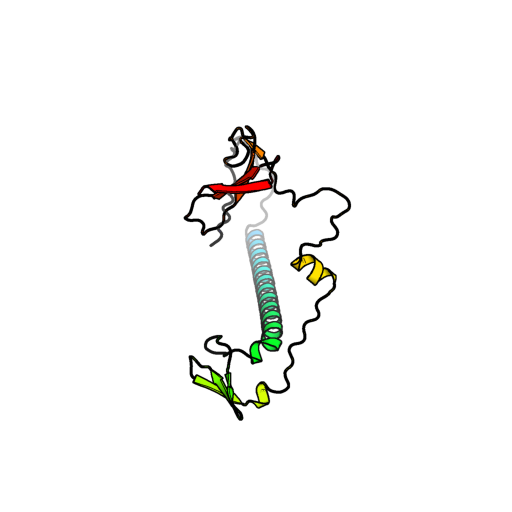70 ? 15.936 -6.949 -20.506 1.00 93.12 170 TYR A O 1
ATOM 1352 N N . LEU A 1 171 ? 17.140 -5.269 -21.382 1.00 92.75 171 LEU A N 1
ATOM 1353 C CA . LEU A 1 171 ? 16.267 -4.928 -22.501 1.00 92.75 171 LEU A CA 1
ATOM 1354 C C . LEU A 1 171 ? 17.100 -4.821 -23.783 1.00 92.75 171 LEU A C 1
ATOM 1356 O O . LEU A 1 171 ? 18.061 -4.053 -23.864 1.00 92.75 171 LEU A O 1
ATOM 1360 N N . CYS A 1 172 ? 16.733 -5.578 -24.816 1.00 92.69 172 CYS A N 1
ATOM 1361 C CA . CYS A 1 172 ? 17.373 -5.461 -26.121 1.00 92.69 172 CYS A CA 1
ATOM 1362 C C . CYS A 1 172 ? 16.805 -4.262 -26.905 1.00 92.69 172 CYS A C 1
ATOM 1364 O O . CYS A 1 172 ? 15.614 -4.278 -27.221 1.00 92.69 172 CYS A O 1
ATOM 1366 N N . PRO A 1 173 ? 17.631 -3.282 -27.324 1.00 90.31 173 PRO A N 1
ATOM 1367 C CA . PRO A 1 173 ? 17.153 -2.140 -28.107 1.00 90.31 173 PRO A CA 1
ATOM 1368 C C . PRO A 1 173 ? 16.695 -2.519 -29.524 1.00 90.31 173 PRO A C 1
ATOM 1370 O O . PRO A 1 173 ? 15.916 -1.793 -30.128 1.00 90.31 173 PRO A O 1
ATOM 1373 N N . ARG A 1 174 ? 17.173 -3.647 -30.072 1.00 89.25 174 ARG A N 1
ATOM 1374 C CA . ARG A 1 174 ? 16.864 -4.067 -31.449 1.00 89.25 174 ARG A CA 1
ATOM 1375 C C . ARG A 1 174 ? 15.553 -4.850 -31.561 1.00 89.25 174 ARG A C 1
ATOM 1377 O O . ARG A 1 174 ? 14.811 -4.638 -32.510 1.00 89.25 174 ARG A O 1
ATOM 1384 N N . CYS A 1 175 ? 15.287 -5.779 -30.640 1.00 90.75 175 CYS A N 1
ATOM 1385 C CA . CYS A 1 175 ? 14.124 -6.677 -30.721 1.00 90.75 175 CYS A CA 1
ATOM 1386 C C . CYS A 1 175 ? 13.148 -6.566 -29.541 1.00 90.75 175 CYS A C 1
ATOM 1388 O O . CYS A 1 175 ? 12.151 -7.284 -29.518 1.00 90.75 175 CYS A O 1
ATOM 1390 N N . GLY A 1 176 ? 13.440 -5.728 -28.541 1.00 88.44 176 GLY A N 1
ATOM 1391 C CA . GLY A 1 176 ? 12.589 -5.543 -27.362 1.00 88.44 176 GLY A CA 1
ATOM 1392 C C . GLY A 1 176 ? 12.559 -6.727 -26.389 1.00 88.44 176 GLY A C 1
ATOM 1393 O O . GLY A 1 176 ? 11.754 -6.728 -25.463 1.00 88.44 176 GLY A O 1
ATOM 1394 N N . TYR A 1 177 ? 13.411 -7.745 -26.573 1.00 91.94 177 TYR A N 1
ATOM 1395 C CA . TYR A 1 177 ? 13.488 -8.886 -25.656 1.00 91.94 177 TYR A CA 1
ATOM 1396 C C . TYR A 1 177 ? 13.940 -8.451 -24.258 1.00 91.94 177 TYR A C 1
ATOM 1398 O O . TYR A 1 177 ? 14.918 -7.709 -24.136 1.00 91.94 177 TYR A O 1
ATOM 1406 N N . GLN A 1 178 ? 13.241 -8.944 -23.232 1.00 91.31 178 GLN A N 1
ATOM 1407 C CA . GLN A 1 178 ? 13.519 -8.674 -21.825 1.00 91.31 178 GLN A CA 1
ATOM 1408 C C . GLN A 1 178 ? 13.902 -9.964 -21.102 1.00 91.31 178 GLN A C 1
ATOM 1410 O O . GLN A 1 178 ? 13.221 -10.979 -21.251 1.00 91.31 178 GLN A O 1
ATOM 1415 N N . CYS A 1 179 ? 14.971 -9.921 -20.311 1.00 89.75 179 CYS A N 1
ATOM 1416 C CA . CYS A 1 179 ? 15.379 -11.022 -19.440 1.00 89.75 179 CYS A CA 1
ATOM 1417 C C . CYS A 1 179 ? 15.867 -10.493 -18.087 1.00 89.75 179 CYS A C 1
ATOM 1419 O O . CYS A 1 179 ? 16.238 -9.326 -17.972 1.00 89.75 179 CYS A O 1
ATOM 1421 N N . GLN A 1 180 ? 15.834 -11.339 -17.058 1.00 89.94 180 GLN A N 1
ATOM 1422 C CA . GLN A 1 180 ? 16.251 -10.989 -15.699 1.00 89.94 180 GLN A CA 1
ATOM 1423 C C . GLN A 1 180 ? 17.307 -11.971 -15.193 1.00 89.94 180 GLN A C 1
ATOM 1425 O O . GLN A 1 180 ? 17.237 -13.163 -15.490 1.00 89.94 180 GLN A O 1
ATOM 1430 N N . GLU A 1 181 ? 18.259 -11.460 -14.425 1.00 86.50 181 GLU A N 1
ATOM 1431 C CA . GLU A 1 181 ? 19.335 -12.216 -13.790 1.00 86.50 181 GLU A CA 1
ATOM 1432 C C . GLU A 1 181 ? 19.391 -11.803 -12.313 1.00 86.50 181 GLU A C 1
ATOM 1434 O O . GLU A 1 181 ? 19.421 -10.607 -12.002 1.00 86.50 181 GLU A O 1
ATOM 1439 N N . SER A 1 182 ? 19.286 -12.789 -11.420 1.00 77.50 182 SER A N 1
ATOM 1440 C CA . SER A 1 182 ? 19.235 -12.637 -9.958 1.00 77.50 182 SER A CA 1
ATOM 1441 C C . SER A 1 182 ? 20.565 -12.972 -9.310 1.00 77.50 182 SER A C 1
ATOM 1443 O O . SER A 1 182 ? 21.109 -14.028 -9.707 1.00 77.50 182 SER A O 1
#

Organism: NCBI:txid168575